Protein AF-A0A316F445-F1 (afdb_monomer_lite)

pLDDT: mean 87.69, std 10.63, range [50.44, 96.75]

Radius of gyration: 13.56 Å; chains: 1; bounding box: 37×30×38 Å

Secondary structure (DSSP, 8-state):
-EEEEEEE-STT-----HHHHHHHHHHH-TT-EEEPTTTS-S-TTEEEEEEEEETTEEEEEEEETTSSEEEEEE-HHHHHHHHHHHHHTS-TTSEEEEEETT-S-EEE--TT--HHHHHHHHHH-

Structure (mmCIF, N/CA/C/O backbone):
data_AF-A0A316F445-F1
#
_entry.id   AF-A0A316F445-F1
#
loop_
_atom_site.group_PDB
_atom_site.id
_atom_site.type_symbol
_atom_site.label_atom_id
_atom_site.label_alt_id
_atom_site.label_comp_id
_atom_site.label_asym_id
_atom_site.label_entity_id
_atom_site.label_seq_id
_atom_site.pdbx_PDB_ins_code
_atom_site.Cartn_x
_atom_site.Cartn_y
_atom_site.Cartn_z
_atom_site.occupancy
_atom_site.B_iso_or_equiv
_atom_site.auth_seq_id
_atom_site.auth_comp_id
_atom_site.auth_asym_id
_atom_site.auth_atom_id
_atom_site.pdbx_PDB_model_num
ATOM 1 N N . MET A 1 1 ? -1.162 8.927 -12.221 1.00 82.06 1 MET A N 1
ATOM 2 C CA . MET A 1 1 ? -1.687 9.707 -11.073 1.00 82.06 1 MET A CA 1
ATOM 3 C C . MET A 1 1 ? -0.897 9.290 -9.838 1.00 82.06 1 MET A C 1
ATOM 5 O O . MET A 1 1 ? -0.389 8.173 -9.851 1.00 82.06 1 MET A O 1
ATOM 9 N N . ARG A 1 2 ? -0.764 10.135 -8.805 1.00 87.38 2 ARG A N 1
ATOM 10 C CA . ARG A 1 2 ? -0.211 9.708 -7.511 1.00 87.38 2 ARG A CA 1
ATOM 11 C C . ARG A 1 2 ? -1.324 9.537 -6.486 1.00 87.38 2 ARG A C 1
ATOM 13 O O . ARG A 1 2 ? -2.135 10.441 -6.290 1.00 87.38 2 ARG A O 1
ATOM 20 N N . TYR A 1 3 ? -1.291 8.401 -5.811 1.00 89.25 3 TYR A N 1
ATOM 21 C CA . TYR A 1 3 ? -2.225 8.007 -4.777 1.00 89.25 3 TYR A CA 1
ATOM 22 C C . TYR A 1 3 ? -1.520 7.789 -3.437 1.00 89.25 3 TYR A C 1
ATOM 24 O O . TYR A 1 3 ? -0.336 7.457 -3.376 1.00 89.25 3 TYR A O 1
ATOM 32 N N . LEU A 1 4 ? -2.262 7.977 -2.354 1.00 88.69 4 LEU A N 1
ATOM 33 C CA . LEU A 1 4 ? -1.835 7.859 -0.969 1.00 88.69 4 LEU A CA 1
ATOM 34 C C . LEU A 1 4 ? -2.720 6.830 -0.268 1.00 88.69 4 LEU A C 1
ATOM 36 O O . LEU A 1 4 ? -3.944 6.914 -0.342 1.00 88.69 4 LEU A O 1
ATOM 40 N N . ILE A 1 5 ? -2.103 5.883 0.436 1.00 90.25 5 ILE A N 1
ATOM 41 C CA . ILE A 1 5 ? -2.798 4.920 1.294 1.00 90.25 5 ILE A CA 1
ATOM 42 C C . ILE A 1 5 ? -2.225 5.058 2.697 1.00 90.25 5 ILE A C 1
ATOM 44 O O . ILE A 1 5 ? -1.043 4.787 2.904 1.00 90.25 5 ILE A O 1
ATOM 48 N N . PHE A 1 6 ? -3.033 5.487 3.660 1.00 89.38 6 PHE A N 1
ATOM 49 C CA . PHE A 1 6 ? -2.557 5.833 5.001 1.00 89.38 6 PHE A CA 1
ATOM 50 C C . PHE A 1 6 ? -3.567 5.461 6.083 1.00 89.38 6 PHE A C 1
ATOM 52 O O . PHE A 1 6 ? -4.725 5.157 5.800 1.00 89.38 6 PHE A O 1
ATOM 59 N N . PHE A 1 7 ? -3.122 5.446 7.337 1.00 87.06 7 PHE A N 1
ATOM 60 C CA . PHE A 1 7 ? -3.976 5.092 8.470 1.00 87.06 7 PHE A CA 1
ATOM 61 C C . PHE A 1 7 ? -4.595 6.328 9.113 1.00 87.06 7 PHE A C 1
ATOM 63 O O . PHE A 1 7 ? -3.893 7.290 9.427 1.00 87.06 7 PHE A O 1
ATOM 70 N N . GLU A 1 8 ? -5.892 6.267 9.409 1.00 74.94 8 GLU A N 1
ATOM 71 C CA . GLU A 1 8 ? -6.489 7.169 10.392 1.00 74.94 8 GLU A CA 1
ATOM 72 C C . GLU A 1 8 ? -6.194 6.616 11.784 1.00 74.94 8 GLU A C 1
ATOM 74 O O . GLU A 1 8 ? -6.923 5.787 12.330 1.00 74.94 8 GLU A O 1
ATOM 79 N N . THR A 1 9 ? -5.083 7.053 12.371 1.00 63.78 9 THR A N 1
ATOM 80 C CA . THR A 1 9 ? -4.801 6.776 13.780 1.00 63.78 9 THR A CA 1
ATOM 81 C C . THR A 1 9 ? -4.502 8.070 14.522 1.00 63.78 9 THR A C 1
ATOM 83 O O . THR A 1 9 ? -3.591 8.787 14.104 1.00 63.78 9 THR A O 1
ATOM 86 N N . PRO A 1 10 ? -5.191 8.362 15.642 1.00 50.44 10 PRO A N 1
ATOM 87 C CA . PRO A 1 10 ? -4.744 9.399 16.561 1.00 50.44 10 PRO A CA 1
ATOM 88 C C . PRO A 1 10 ? -3.340 9.050 17.074 1.00 50.44 10 PRO A C 1
ATOM 90 O O . PRO A 1 10 ? -3.046 7.877 17.312 1.00 50.44 10 PRO A O 1
ATOM 93 N N . ASP A 1 11 ? -2.493 10.072 17.190 1.00 51.59 11 ASP A N 1
ATOM 94 C CA . ASP A 1 11 ? -1.070 10.055 17.557 1.00 51.59 11 ASP A CA 1
ATOM 95 C C . ASP A 1 11 ? -0.527 8.744 18.167 1.00 51.59 11 ASP A C 1
ATOM 97 O O . ASP A 1 11 ? -0.828 8.378 19.304 1.00 51.59 11 ASP A O 1
ATOM 101 N N . GLY A 1 12 ? 0.358 8.066 17.424 1.00 58.06 12 GLY A N 1
ATOM 102 C CA . GLY A 1 12 ? 1.116 6.900 17.904 1.00 58.06 12 GLY A CA 1
ATOM 103 C C . GLY A 1 12 ? 0.471 5.529 17.667 1.00 58.06 12 GLY A C 1
ATOM 104 O O . GLY A 1 12 ? 0.947 4.549 18.240 1.00 58.06 12 GLY A O 1
ATOM 105 N N . GLY A 1 13 ? -0.582 5.453 16.845 1.00 77.38 13 GLY A N 1
ATOM 106 C CA . GLY A 1 13 ? -1.266 4.206 16.497 1.00 77.38 13 GLY A CA 1
ATOM 107 C C . GLY A 1 13 ? -0.461 3.232 15.622 1.00 77.38 13 GLY A C 1
ATOM 108 O O . GLY A 1 13 ? 0.766 3.159 15.659 1.00 77.38 13 GLY A O 1
ATOM 109 N N . TRP A 1 14 ? -1.172 2.402 14.867 1.00 83.94 14 TRP A N 1
ATOM 110 C CA . TRP A 1 14 ? -0.608 1.266 14.139 1.00 83.94 14 TRP A CA 1
ATOM 111 C C . TRP A 1 14 ? 0.339 1.660 12.993 1.00 83.94 14 TRP A C 1
ATOM 113 O O . TRP A 1 14 ? 0.178 2.699 12.362 1.00 83.94 14 TRP A O 1
ATOM 123 N N . ARG A 1 15 ? 1.326 0.800 12.712 1.00 89.06 15 ARG A N 1
ATOM 124 C CA . ARG A 1 15 ? 2.322 0.970 11.643 1.00 89.06 15 ARG A CA 1
ATOM 125 C C . ARG A 1 15 ? 2.592 -0.367 10.979 1.00 89.06 15 ARG A C 1
ATOM 127 O O . ARG A 1 15 ? 2.632 -1.387 11.666 1.00 89.06 15 ARG A O 1
ATOM 134 N N . VAL A 1 16 ? 2.869 -0.360 9.677 1.00 89.69 16 VAL A N 1
ATOM 135 C CA . VAL A 1 16 ? 3.387 -1.554 8.995 1.00 89.69 16 VAL A CA 1
ATOM 136 C C . VAL A 1 16 ? 4.906 -1.601 9.187 1.00 89.69 16 VAL A C 1
ATOM 138 O O . VAL A 1 16 ? 5.604 -0.704 8.711 1.00 89.69 16 VAL A O 1
ATOM 141 N N . PRO A 1 17 ? 5.461 -2.623 9.870 1.00 91.00 17 PRO A N 1
ATOM 142 C CA . PRO A 1 17 ? 6.904 -2.720 10.046 1.00 91.00 17 PRO A CA 1
ATOM 143 C C . PRO A 1 17 ? 7.614 -2.890 8.702 1.00 91.00 17 PRO A C 1
ATOM 145 O O . PRO A 1 17 ? 7.199 -3.709 7.878 1.00 91.00 17 PRO A O 1
ATOM 148 N N . ARG A 1 18 ? 8.746 -2.200 8.522 1.00 91.81 18 ARG A N 1
ATOM 149 C CA . ARG A 1 18 ? 9.589 -2.283 7.316 1.00 91.81 18 ARG A CA 1
ATOM 150 C C . ARG A 1 18 ? 9.844 -3.723 6.865 1.00 91.81 18 ARG A C 1
ATOM 152 O O . ARG A 1 18 ? 9.688 -4.056 5.695 1.00 91.81 18 ARG A O 1
ATOM 159 N N . GLN A 1 19 ? 10.223 -4.595 7.800 1.00 92.31 19 GLN A N 1
ATOM 160 C CA . GLN A 1 19 ? 10.541 -5.988 7.484 1.00 92.31 19 GLN A CA 1
ATOM 161 C C . GLN A 1 19 ? 9.311 -6.783 7.030 1.00 92.31 19 GLN A C 1
ATOM 163 O O . GLN A 1 19 ? 9.426 -7.604 6.119 1.00 92.31 19 GLN A O 1
ATOM 168 N N . THR A 1 20 ? 8.140 -6.510 7.611 1.00 93.19 20 THR A N 1
ATOM 169 C CA . THR A 1 20 ? 6.870 -7.094 7.163 1.00 93.19 20 THR A CA 1
ATOM 170 C C . THR A 1 20 ? 6.566 -6.656 5.738 1.00 93.19 20 THR A C 1
ATOM 172 O O . THR A 1 20 ? 6.310 -7.512 4.897 1.00 93.19 20 THR A O 1
ATOM 175 N N . LEU A 1 21 ? 6.677 -5.357 5.439 1.00 94.25 21 LEU A N 1
ATOM 176 C CA . LEU A 1 21 ? 6.441 -4.833 4.095 1.00 94.25 21 LEU A CA 1
ATOM 177 C C . LEU A 1 21 ? 7.363 -5.490 3.061 1.00 94.25 21 LEU A C 1
ATOM 179 O O . LEU A 1 21 ? 6.883 -6.032 2.073 1.00 94.25 21 LEU A O 1
ATOM 183 N N . MET A 1 22 ? 8.674 -5.506 3.315 1.00 94.19 22 MET A N 1
ATOM 184 C CA . MET A 1 22 ? 9.652 -6.096 2.394 1.00 94.19 22 MET A CA 1
ATOM 185 C C . MET A 1 22 ? 9.409 -7.593 2.165 1.00 94.19 22 MET A C 1
ATOM 187 O O . MET A 1 22 ? 9.500 -8.062 1.035 1.00 94.19 22 MET A O 1
ATOM 191 N N . THR A 1 23 ? 9.080 -8.340 3.224 1.00 95.25 23 THR A N 1
ATOM 192 C CA . THR A 1 23 ? 8.813 -9.786 3.128 1.00 95.25 23 THR A CA 1
ATOM 193 C C . THR A 1 23 ? 7.537 -10.067 2.341 1.00 95.25 23 THR A C 1
ATOM 195 O O . THR A 1 23 ? 7.480 -11.007 1.551 1.00 95.25 23 THR A O 1
ATOM 198 N N . ARG A 1 24 ? 6.494 -9.261 2.552 1.00 95.81 24 ARG A N 1
ATOM 199 C CA . ARG A 1 24 ? 5.217 -9.416 1.851 1.00 95.81 24 ARG A CA 1
ATOM 200 C C . ARG A 1 24 ? 5.329 -8.977 0.395 1.00 95.81 24 ARG A C 1
ATOM 202 O O . ARG A 1 24 ? 4.822 -9.686 -0.460 1.00 95.81 24 ARG A O 1
ATOM 209 N N . LEU A 1 25 ? 6.071 -7.907 0.095 1.00 95.81 25 LEU A N 1
ATOM 210 C CA . LEU A 1 25 ? 6.396 -7.521 -1.283 1.00 95.81 25 LEU A CA 1
ATOM 211 C C . LEU A 1 25 ? 7.093 -8.664 -2.025 1.00 95.81 25 LEU A C 1
ATOM 213 O O . LEU A 1 25 ? 6.636 -9.057 -3.087 1.00 95.81 25 LEU A O 1
ATOM 217 N N . SER A 1 26 ? 8.147 -9.254 -1.456 1.00 94.06 26 SER A N 1
ATOM 218 C CA . SER A 1 26 ? 8.878 -10.325 -2.146 1.00 94.06 26 SER A CA 1
ATOM 219 C C . SER A 1 26 ? 8.078 -11.622 -2.307 1.00 94.06 26 SER A C 1
ATOM 221 O O . SER A 1 26 ? 8.338 -12.383 -3.237 1.00 94.06 26 SER A O 1
ATOM 223 N N . THR A 1 27 ? 7.127 -11.888 -1.407 1.00 95.81 27 THR A N 1
ATOM 224 C CA . THR A 1 27 ? 6.309 -13.110 -1.428 1.00 95.81 27 THR A CA 1
ATOM 225 C C . THR A 1 27 ? 5.098 -12.970 -2.344 1.00 95.81 27 THR A C 1
ATOM 227 O O . THR A 1 27 ? 4.835 -13.855 -3.154 1.00 95.81 27 THR A O 1
ATOM 230 N N . ASP A 1 28 ? 4.361 -11.869 -2.207 1.00 96.50 28 ASP A N 1
ATOM 231 C CA . ASP A 1 28 ? 3.077 -11.667 -2.878 1.00 96.50 28 ASP A CA 1
ATOM 232 C C . ASP A 1 28 ? 3.253 -10.978 -4.246 1.00 96.50 28 ASP A C 1
ATOM 234 O O . ASP A 1 28 ? 2.413 -11.139 -5.127 1.00 96.50 28 ASP A O 1
ATOM 238 N N . TRP A 1 29 ? 4.365 -10.256 -4.443 1.00 96.19 29 TRP A N 1
ATOM 239 C CA . TRP A 1 29 ? 4.710 -9.532 -5.671 1.00 96.19 29 TRP A CA 1
ATOM 240 C C . TRP A 1 29 ? 6.124 -9.902 -6.149 1.00 96.19 29 TRP A C 1
ATOM 242 O O . TRP A 1 29 ? 7.017 -9.055 -6.174 1.00 96.19 29 TRP A O 1
ATOM 252 N N . PRO A 1 30 ? 6.373 -11.158 -6.564 1.00 93.75 30 PRO A N 1
ATOM 253 C CA . PRO A 1 30 ? 7.722 -11.642 -6.880 1.00 93.75 30 PRO A CA 1
ATOM 254 C C . PRO A 1 30 ? 8.402 -10.926 -8.063 1.00 93.75 30 PRO A C 1
ATOM 256 O O . PRO A 1 30 ? 9.615 -11.027 -8.216 1.00 93.75 30 PRO A O 1
ATOM 259 N N . GLY A 1 31 ? 7.642 -10.208 -8.898 1.00 93.69 31 GLY A N 1
ATOM 260 C CA . GLY A 1 31 ? 8.179 -9.354 -9.965 1.00 93.69 31 GLY A CA 1
ATOM 261 C C . GLY A 1 31 ? 8.567 -7.942 -9.512 1.00 93.69 31 GLY A C 1
ATOM 262 O O . GLY A 1 31 ? 9.093 -7.174 -10.314 1.00 93.69 31 GLY A O 1
ATOM 263 N N . ALA A 1 32 ? 8.292 -7.571 -8.258 1.00 95.50 32 ALA A N 1
ATOM 264 C CA . ALA A 1 32 ? 8.604 -6.246 -7.746 1.00 95.50 32 ALA A CA 1
ATOM 265 C C . ALA A 1 32 ? 10.110 -6.103 -7.505 1.00 95.50 32 ALA A C 1
ATOM 267 O O . ALA A 1 32 ? 10.754 -6.956 -6.891 1.00 95.50 32 ALA A O 1
ATOM 268 N N . THR A 1 33 ? 10.670 -4.989 -7.962 1.00 95.38 33 THR A N 1
ATOM 269 C CA . THR A 1 33 ? 12.077 -4.644 -7.766 1.00 95.38 33 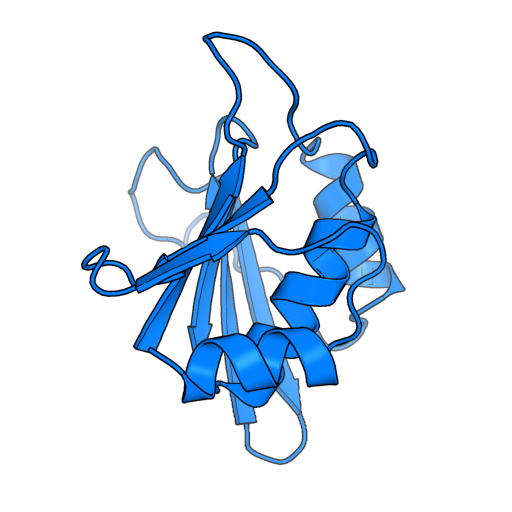THR A CA 1
ATOM 270 C C . THR A 1 33 ? 12.180 -3.559 -6.710 1.00 95.38 33 THR A C 1
ATOM 272 O O . THR A 1 33 ? 11.579 -2.499 -6.846 1.00 95.38 33 THR A O 1
ATOM 275 N N . LEU A 1 34 ? 12.945 -3.810 -5.647 1.00 92.81 34 LEU A N 1
ATOM 276 C CA . LEU A 1 34 ? 13.193 -2.793 -4.627 1.00 92.81 34 LEU A CA 1
ATOM 277 C C . LEU A 1 34 ? 14.101 -1.696 -5.186 1.00 92.81 34 LEU A C 1
ATOM 279 O O . LEU A 1 34 ? 15.177 -1.984 -5.713 1.00 92.81 34 LEU A O 1
ATOM 283 N N . VAL A 1 35 ? 13.688 -0.445 -5.015 1.00 88.38 35 VAL A N 1
ATOM 284 C CA . VAL A 1 35 ? 14.459 0.726 -5.434 1.00 88.38 35 VAL A CA 1
ATOM 285 C C . VAL A 1 35 ? 15.568 0.985 -4.406 1.00 88.38 35 VAL A C 1
ATOM 287 O O . VAL A 1 35 ? 15.283 1.107 -3.207 1.00 88.38 35 VAL A O 1
ATOM 290 N N . PRO A 1 36 ? 16.843 1.081 -4.825 1.00 78.44 36 PRO A N 1
ATOM 291 C CA . PRO A 1 36 ? 17.940 1.412 -3.925 1.00 78.44 36 PRO A CA 1
ATOM 292 C C . PRO A 1 36 ? 17.742 2.769 -3.244 1.00 78.44 36 PRO A C 1
ATOM 294 O O . PRO A 1 36 ? 17.301 3.737 -3.858 1.00 78.44 36 PRO A O 1
ATOM 297 N N . ALA A 1 37 ? 18.159 2.893 -1.980 1.00 72.38 37 ALA A N 1
ATOM 298 C CA . ALA A 1 37 ? 17.990 4.141 -1.226 1.00 72.38 37 ALA A CA 1
ATOM 299 C C . ALA A 1 37 ? 18.675 5.364 -1.857 1.00 72.38 37 ALA A C 1
ATOM 301 O O . ALA A 1 37 ? 18.212 6.485 -1.673 1.00 72.38 37 ALA A O 1
ATOM 302 N N . ALA A 1 38 ? 19.745 5.150 -2.625 1.00 67.38 38 ALA A N 1
ATOM 303 C CA . ALA A 1 38 ? 20.412 6.207 -3.382 1.00 67.38 38 ALA A CA 1
ATOM 304 C C . ALA A 1 38 ? 19.557 6.754 -4.543 1.00 67.38 38 ALA A C 1
ATOM 306 O O . ALA A 1 38 ? 19.733 7.905 -4.933 1.00 67.38 38 ALA A O 1
ATOM 307 N N . GLU A 1 39 ? 18.636 5.947 -5.072 1.00 72.38 39 GLU A N 1
ATOM 308 C CA . GLU A 1 39 ? 17.783 6.268 -6.222 1.00 72.38 39 GLU A CA 1
ATOM 309 C C . GLU A 1 39 ? 16.423 6.845 -5.798 1.00 72.38 39 GLU A C 1
ATOM 311 O O . GLU A 1 39 ? 15.814 7.593 -6.554 1.00 72.38 39 GLU A O 1
ATOM 316 N N . MET A 1 40 ? 15.988 6.610 -4.553 1.00 68.69 40 MET A N 1
ATOM 317 C CA . MET A 1 40 ? 14.716 7.123 -4.008 1.00 68.69 40 MET A CA 1
ATOM 318 C C . MET A 1 40 ? 14.656 8.657 -3.826 1.00 68.69 40 MET A C 1
ATOM 320 O O . MET A 1 40 ? 13.599 9.200 -3.486 1.00 68.69 40 MET A O 1
ATOM 324 N N . GLY A 1 41 ? 15.773 9.362 -4.040 1.00 60.25 41 GLY A N 1
ATOM 325 C CA . GLY A 1 41 ? 15.907 10.803 -3.815 1.00 60.25 41 GLY A CA 1
ATOM 326 C C . GLY A 1 41 ? 15.959 11.185 -2.329 1.00 60.25 41 GLY A C 1
ATOM 327 O O . GLY A 1 41 ? 15.498 10.465 -1.447 1.00 60.25 41 GLY A O 1
ATOM 328 N N . VAL A 1 42 ? 16.533 12.353 -2.018 1.00 53.06 42 VAL A N 1
ATOM 329 C CA . VAL A 1 42 ? 16.729 12.831 -0.633 1.00 53.06 42 VAL A CA 1
ATOM 330 C C . VAL A 1 42 ? 15.435 13.433 -0.071 1.00 53.06 42 VAL A C 1
ATOM 332 O O . VAL A 1 42 ? 15.374 14.609 0.278 1.00 53.06 42 VAL A O 1
ATOM 335 N N . THR A 1 43 ? 14.369 12.646 0.017 1.00 58.88 43 THR A N 1
ATOM 336 C CA . THR A 1 43 ? 13.185 13.032 0.791 1.00 58.88 43 THR A CA 1
ATOM 337 C C . THR A 1 43 ? 13.211 12.230 2.084 1.00 58.88 43 THR A C 1
ATOM 339 O O . THR A 1 43 ? 13.156 11.007 2.071 1.00 58.88 43 THR A O 1
ATOM 342 N N . ARG A 1 44 ? 13.340 12.902 3.239 1.00 56.59 44 ARG A N 1
ATOM 343 C CA . ARG A 1 44 ? 13.466 12.255 4.569 1.00 56.59 44 ARG A CA 1
ATOM 344 C C . ARG A 1 44 ? 12.244 11.407 4.983 1.00 56.59 44 ARG A C 1
ATOM 346 O O . ARG A 1 44 ? 12.184 10.941 6.116 1.00 56.59 44 ARG A O 1
ATOM 353 N N . GLN A 1 45 ? 11.269 11.253 4.093 1.00 75.56 45 GLN A N 1
ATOM 354 C CA . GLN A 1 45 ? 9.957 10.678 4.352 1.00 75.56 45 GLN A CA 1
ATOM 355 C C . GLN A 1 45 ? 9.737 9.320 3.663 1.00 75.56 45 GLN A C 1
ATOM 357 O O . GLN A 1 45 ? 8.698 8.723 3.904 1.00 75.56 45 GLN A O 1
ATOM 362 N N . ARG A 1 46 ? 10.679 8.821 2.843 1.00 84.81 46 ARG A N 1
ATOM 363 C CA . ARG A 1 46 ? 10.573 7.521 2.149 1.00 84.81 46 ARG A CA 1
ATOM 364 C C . ARG A 1 46 ? 11.511 6.475 2.762 1.00 84.81 46 ARG A C 1
ATOM 366 O O . ARG A 1 46 ? 12.676 6.781 3.014 1.00 84.81 46 ARG A O 1
ATOM 373 N N . ASP A 1 47 ? 11.027 5.246 2.951 1.00 87.81 47 ASP A N 1
ATOM 374 C CA . ASP A 1 47 ? 11.778 4.155 3.600 1.00 87.81 47 ASP A CA 1
ATOM 375 C C . ASP A 1 47 ? 12.034 2.940 2.703 1.00 87.81 47 ASP A C 1
ATOM 377 O O . ASP A 1 47 ? 13.187 2.524 2.537 1.00 87.81 47 ASP A O 1
ATOM 381 N N . VAL A 1 48 ? 10.987 2.372 2.105 1.00 91.31 48 VAL A N 1
ATOM 382 C CA . VAL A 1 48 ? 11.086 1.270 1.138 1.00 91.31 48 VAL A CA 1
ATOM 383 C C . VAL A 1 48 ? 10.436 1.719 -0.156 1.00 91.31 48 VAL A C 1
ATOM 385 O O . VAL A 1 48 ? 9.249 2.019 -0.153 1.00 91.31 48 VAL A O 1
ATOM 388 N N . GLY A 1 49 ? 11.205 1.754 -1.241 1.00 93.25 49 GLY A N 1
ATOM 389 C CA . GLY A 1 49 ? 10.713 1.999 -2.593 1.00 93.25 49 GLY A CA 1
ATOM 390 C C . GLY A 1 49 ? 10.679 0.710 -3.404 1.00 93.25 49 GLY A C 1
ATOM 391 O O . GLY A 1 49 ? 11.514 -0.174 -3.191 1.00 93.25 49 GLY A O 1
ATOM 392 N N . TRP A 1 50 ? 9.738 0.598 -4.332 1.00 95.44 50 TRP A N 1
ATOM 393 C CA . TRP A 1 50 ? 9.664 -0.510 -5.276 1.00 95.44 50 TRP A CA 1
ATOM 394 C C . TRP A 1 50 ? 9.068 -0.072 -6.611 1.00 95.44 50 TRP A C 1
ATOM 396 O O . TRP A 1 50 ? 8.286 0.872 -6.673 1.00 95.44 50 TRP A O 1
ATOM 406 N N . THR A 1 51 ? 9.410 -0.802 -7.665 1.00 96.25 51 THR A N 1
ATOM 407 C CA . THR A 1 51 ? 8.731 -0.757 -8.961 1.00 96.25 51 THR A CA 1
ATOM 408 C C . THR A 1 51 ? 8.172 -2.133 -9.290 1.00 96.25 51 THR A C 1
ATOM 410 O O . THR A 1 51 ? 8.731 -3.160 -8.898 1.00 96.25 51 THR A O 1
ATOM 413 N N . TYR A 1 52 ? 7.054 -2.171 -9.999 1.00 96.75 52 TYR A N 1
ATOM 414 C CA . TYR A 1 52 ? 6.448 -3.394 -10.507 1.00 96.75 52 TYR A CA 1
ATOM 415 C C . TYR A 1 52 ? 5.835 -3.116 -11.876 1.00 96.75 52 TYR A C 1
ATOM 417 O O . TYR A 1 52 ? 5.272 -2.047 -12.093 1.00 96.75 52 TYR A O 1
ATOM 425 N N . ALA A 1 53 ? 5.952 -4.071 -12.792 1.00 96.06 53 ALA A N 1
ATOM 426 C CA . ALA A 1 53 ? 5.351 -3.978 -14.113 1.00 96.06 53 ALA A CA 1
ATOM 427 C C . ALA A 1 53 ? 4.767 -5.330 -14.525 1.00 96.06 53 ALA A C 1
ATOM 429 O O . ALA A 1 53 ? 5.381 -6.376 -14.300 1.00 96.06 53 ALA A O 1
ATOM 430 N N . GLU A 1 54 ? 3.592 -5.296 -15.142 1.00 94.62 54 GLU A N 1
ATOM 431 C CA . GLU A 1 54 ? 2.861 -6.462 -15.638 1.00 94.62 54 GLU A CA 1
ATOM 432 C C . GLU A 1 54 ? 1.996 -6.032 -16.829 1.00 94.62 54 GLU A C 1
ATOM 434 O O . GLU A 1 54 ? 1.381 -4.972 -16.798 1.00 94.62 54 GLU A O 1
ATOM 439 N N . ASP A 1 55 ? 1.986 -6.827 -17.902 1.00 92.25 55 ASP A N 1
ATOM 440 C CA . ASP A 1 55 ? 1.121 -6.634 -19.079 1.00 92.25 55 ASP A CA 1
ATOM 441 C C . ASP A 1 55 ? 1.114 -5.217 -19.696 1.00 92.25 55 ASP A C 1
ATOM 443 O O . ASP A 1 55 ? 0.129 -4.771 -20.282 1.00 92.25 55 ASP A O 1
ATOM 447 N N . GLY A 1 56 ? 2.248 -4.512 -19.624 1.00 91.31 56 GLY A N 1
ATOM 448 C CA . GLY A 1 56 ? 2.407 -3.165 -20.184 1.00 91.31 56 GLY A CA 1
ATOM 449 C C . GLY A 1 56 ? 1.937 -2.029 -19.271 1.00 91.31 56 GLY A C 1
ATOM 450 O O . GLY A 1 56 ? 2.056 -0.873 -19.670 1.00 91.31 56 GLY A O 1
ATOM 451 N N . ALA A 1 57 ? 1.458 -2.345 -18.067 1.00 94.81 57 ALA A N 1
ATOM 452 C CA . ALA A 1 57 ? 1.224 -1.399 -16.987 1.00 94.81 57 ALA A CA 1
ATOM 453 C C . ALA A 1 57 ? 2.397 -1.420 -15.997 1.00 94.81 57 ALA A C 1
ATOM 455 O O . ALA A 1 57 ? 3.016 -2.463 -15.763 1.00 94.81 57 ALA A O 1
ATOM 456 N N . ASP A 1 58 ? 2.691 -0.271 -15.399 1.00 95.38 58 ASP A N 1
ATOM 457 C CA . ASP A 1 58 ? 3.719 -0.112 -14.381 1.00 95.38 58 ASP A CA 1
ATOM 458 C C . ASP A 1 58 ? 3.212 0.685 -13.178 1.00 95.38 58 ASP A C 1
ATOM 460 O O . ASP A 1 58 ? 2.254 1.463 -13.244 1.00 95.38 58 ASP A O 1
ATOM 464 N N . ILE A 1 59 ? 3.851 0.431 -12.043 1.00 95.19 59 ILE A N 1
ATOM 465 C CA 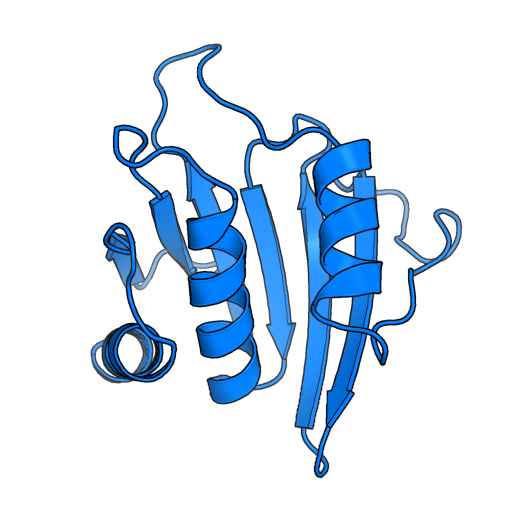. ILE A 1 59 ? 3.603 1.136 -10.797 1.00 95.19 59 ILE A CA 1
ATOM 466 C C . ILE A 1 59 ? 4.900 1.281 -10.012 1.00 95.19 59 ILE A C 1
ATOM 468 O O . ILE A 1 59 ? 5.683 0.338 -9.860 1.00 95.19 59 ILE A O 1
ATOM 472 N N . GLU A 1 60 ? 5.105 2.474 -9.482 1.00 94.50 60 GLU A N 1
ATOM 473 C CA . GLU A 1 60 ? 6.114 2.782 -8.486 1.00 94.50 60 GLU A CA 1
ATOM 474 C C . GLU A 1 60 ? 5.428 3.024 -7.140 1.00 94.50 60 GLU A C 1
ATOM 476 O O . GLU A 1 60 ? 4.344 3.604 -7.065 1.00 94.50 60 GLU A O 1
ATOM 481 N N . GLY A 1 61 ? 6.047 2.563 -6.058 1.00 93.50 61 GLY A N 1
ATOM 482 C CA . GLY A 1 61 ? 5.530 2.768 -4.717 1.00 93.50 61 GLY A CA 1
ATOM 483 C C . GLY A 1 61 ? 6.620 3.049 -3.701 1.00 93.50 61 GLY A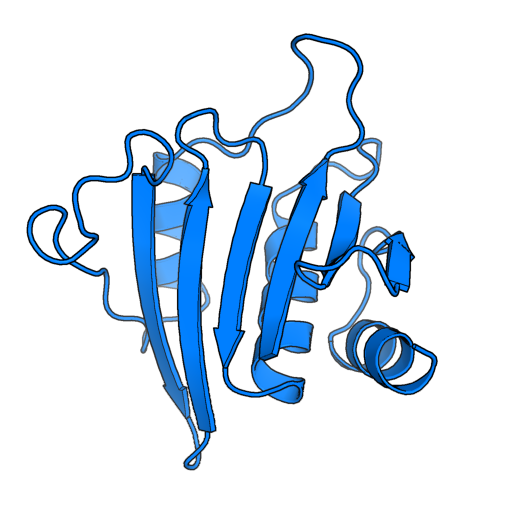 C 1
ATOM 484 O O . GLY A 1 61 ? 7.758 2.599 -3.844 1.00 93.50 61 GLY A O 1
ATOM 485 N N . TRP A 1 62 ? 6.264 3.790 -2.653 1.00 92.69 62 TRP A N 1
ATOM 486 C CA . TRP A 1 62 ? 7.160 4.078 -1.536 1.00 92.69 62 TRP A CA 1
ATOM 487 C C . TRP A 1 62 ? 6.411 4.066 -0.207 1.00 92.69 62 TRP A C 1
ATOM 489 O O . TRP A 1 62 ? 5.309 4.600 -0.113 1.00 92.69 62 TRP A O 1
ATOM 499 N N . SER A 1 63 ? 7.016 3.515 0.844 1.00 92.38 63 SER A N 1
ATOM 500 C CA . SER A 1 63 ? 6.484 3.604 2.207 1.00 92.38 63 SER A CA 1
ATOM 501 C C . SER A 1 63 ? 6.990 4.829 2.954 1.00 92.38 63 SER A C 1
ATOM 503 O O . SER A 1 63 ? 8.144 5.236 2.785 1.00 92.38 63 SER A O 1
ATOM 505 N N . ALA A 1 64 ? 6.152 5.362 3.843 1.00 88.94 64 ALA A N 1
ATOM 506 C CA . ALA A 1 64 ? 6.549 6.402 4.784 1.00 88.94 64 ALA A CA 1
ATOM 507 C C . ALA A 1 64 ? 7.590 5.882 5.797 1.00 88.94 64 ALA A C 1
ATOM 509 O O . ALA A 1 64 ? 7.516 4.729 6.231 1.00 88.94 64 ALA A O 1
ATOM 510 N N . THR A 1 65 ? 8.538 6.727 6.222 1.00 86.00 65 THR A N 1
ATOM 511 C CA . THR A 1 65 ? 9.586 6.359 7.207 1.00 86.00 65 THR A CA 1
ATOM 512 C C . THR A 1 65 ? 9.055 5.961 8.575 1.00 86.00 65 THR A C 1
ATOM 514 O O . THR A 1 65 ? 9.671 5.165 9.282 1.00 86.00 65 THR A O 1
ATOM 517 N N . ASP A 1 66 ? 7.903 6.489 8.960 1.00 84.19 66 ASP A N 1
ATOM 518 C CA . ASP A 1 66 ? 7.227 6.107 10.192 1.00 84.19 66 ASP A CA 1
ATOM 519 C C . ASP A 1 66 ? 6.304 4.889 10.020 1.00 84.19 66 ASP A C 1
ATOM 521 O O . ASP A 1 66 ? 5.721 4.440 11.002 1.00 84.19 66 ASP A O 1
ATOM 525 N N . GLY A 1 67 ? 6.190 4.333 8.808 1.00 85.75 67 GLY A N 1
ATOM 526 C CA . GLY A 1 67 ? 5.337 3.189 8.496 1.00 85.75 67 GLY A CA 1
ATOM 527 C C . GLY A 1 67 ? 3.836 3.486 8.539 1.00 85.75 67 GLY A C 1
ATOM 528 O O . GLY A 1 67 ? 3.063 2.538 8.664 1.00 85.75 67 GLY A O 1
ATOM 529 N N . SER A 1 68 ? 3.431 4.761 8.471 1.00 88.19 68 SER A N 1
ATOM 530 C CA . SER A 1 68 ? 2.028 5.221 8.519 1.00 88.19 68 SER A CA 1
ATOM 531 C C . SER A 1 68 ? 1.227 4.988 7.233 1.00 88.19 68 SER A C 1
ATOM 533 O O . SER A 1 68 ? 0.003 5.125 7.231 1.00 88.19 68 SER A O 1
ATOM 535 N N . GLY A 1 69 ? 1.904 4.646 6.139 1.00 91.50 69 GLY A N 1
ATOM 536 C CA . GLY A 1 69 ? 1.266 4.469 4.847 1.00 91.50 69 GLY A CA 1
ATOM 537 C C . GLY A 1 69 ? 2.250 4.280 3.704 1.00 91.50 69 GLY A C 1
ATOM 538 O O . GLY A 1 69 ? 3.467 4.152 3.902 1.00 91.50 69 GLY A O 1
ATOM 539 N N . ILE A 1 70 ? 1.696 4.268 2.498 1.00 93.00 70 ILE A N 1
ATOM 540 C CA . ILE A 1 70 ? 2.416 4.188 1.232 1.00 93.00 70 ILE A CA 1
ATOM 541 C C . ILE A 1 70 ? 1.896 5.241 0.251 1.00 93.00 70 ILE A C 1
ATOM 543 O O . ILE A 1 70 ? 0.747 5.677 0.319 1.00 93.00 70 ILE A O 1
ATOM 547 N N . SER A 1 71 ? 2.748 5.628 -0.686 1.00 92.62 71 SER A N 1
ATOM 548 C CA . SER A 1 71 ? 2.387 6.402 -1.868 1.00 92.62 71 SER A CA 1
ATOM 549 C C . SER A 1 71 ? 2.603 5.529 -3.096 1.00 92.62 71 SER A C 1
ATOM 551 O O . SER A 1 71 ? 3.593 4.801 -3.148 1.00 92.62 71 SER A O 1
ATOM 553 N N . LEU A 1 72 ? 1.692 5.600 -4.058 1.00 94.25 72 LEU A N 1
ATOM 554 C CA . LEU A 1 72 ? 1.706 4.827 -5.296 1.00 94.25 72 LEU A CA 1
ATOM 555 C C . LEU A 1 72 ? 1.595 5.771 -6.488 1.00 94.25 72 LEU A C 1
ATOM 557 O O . LEU A 1 72 ? 0.828 6.728 -6.448 1.00 94.25 72 LEU A O 1
ATOM 561 N N . GLU A 1 73 ? 2.336 5.504 -7.549 1.00 92.81 73 GLU A N 1
ATOM 562 C CA . GLU A 1 73 ? 2.287 6.261 -8.792 1.00 92.81 73 GLU A CA 1
ATOM 563 C C . GLU A 1 73 ? 2.338 5.296 -9.972 1.00 92.81 73 GLU A C 1
ATOM 565 O O . GLU A 1 73 ? 3.284 4.526 -10.103 1.00 92.81 73 GLU A O 1
ATOM 570 N N . GLY A 1 74 ? 1.310 5.310 -10.817 1.00 91.81 74 GLY A N 1
ATOM 571 C CA . GLY A 1 74 ? 1.230 4.391 -11.948 1.00 91.81 74 GLY A CA 1
ATOM 572 C C . GLY A 1 74 ? -0.188 4.204 -12.462 1.00 91.81 74 GLY A C 1
ATOM 573 O O . GLY A 1 74 ? -1.015 5.117 -12.362 1.00 91.81 74 GLY A O 1
ATOM 574 N N . ASP A 1 75 ? -0.421 3.019 -13.018 1.00 94.25 75 ASP A N 1
ATOM 575 C CA . ASP A 1 75 ? -1.710 2.545 -13.521 1.00 94.25 75 ASP A CA 1
ATOM 576 C C . ASP A 1 75 ? -2.761 2.357 -12.406 1.00 94.25 75 ASP A C 1
ATOM 578 O O . ASP A 1 75 ? -2.440 1.967 -11.278 1.00 94.25 75 ASP A O 1
ATOM 582 N N . ASP A 1 76 ? -4.029 2.621 -12.726 1.00 92.19 76 ASP A N 1
ATOM 583 C CA . ASP A 1 76 ? -5.132 2.602 -11.759 1.00 92.19 76 ASP A CA 1
ATOM 584 C C . ASP A 1 76 ? -5.495 1.180 -11.304 1.00 92.19 76 ASP A C 1
ATOM 586 O O . ASP A 1 76 ? -5.740 0.960 -10.114 1.00 92.19 76 ASP A O 1
ATOM 590 N N . ASP A 1 77 ? -5.475 0.194 -12.206 1.00 93.31 77 ASP A N 1
ATOM 591 C CA . ASP A 1 77 ? -5.795 -1.195 -11.864 1.00 93.31 77 ASP A CA 1
ATOM 592 C C . ASP A 1 77 ? -4.675 -1.805 -11.005 1.00 93.31 77 ASP A C 1
ATOM 594 O O . ASP A 1 77 ? -4.944 -2.494 -10.011 1.00 93.31 77 ASP A O 1
ATOM 598 N N . LEU A 1 78 ? -3.406 -1.510 -11.322 1.00 95.12 78 LEU A N 1
ATOM 599 C CA . LEU A 1 78 ? -2.279 -1.872 -10.455 1.00 95.12 78 LEU A CA 1
ATOM 600 C C . LEU A 1 78 ? -2.364 -1.172 -9.097 1.00 95.12 78 LEU A C 1
ATOM 602 O O . LEU A 1 78 ? -2.143 -1.817 -8.068 1.00 95.12 78 LEU A O 1
ATOM 606 N N . THR A 1 79 ? -2.736 0.109 -9.072 1.00 94.50 79 THR A N 1
ATOM 607 C CA . THR A 1 79 ? -2.909 0.862 -7.825 1.00 94.50 79 THR A CA 1
ATOM 608 C C . THR A 1 79 ? -3.987 0.224 -6.954 1.00 94.50 79 THR A C 1
ATOM 610 O O . THR A 1 79 ? -3.745 -0.028 -5.773 1.00 94.50 79 THR A O 1
ATOM 613 N N . ALA A 1 80 ? -5.148 -0.110 -7.520 1.00 94.38 80 ALA A N 1
ATOM 614 C CA . ALA A 1 80 ? -6.238 -0.748 -6.790 1.00 94.38 80 ALA A CA 1
ATOM 615 C C . ALA A 1 80 ? -5.834 -2.116 -6.216 1.00 94.38 80 ALA A C 1
ATOM 617 O O . ALA A 1 80 ? -6.134 -2.430 -5.060 1.00 94.38 80 ALA A O 1
ATOM 618 N N . ARG A 1 81 ? -5.089 -2.921 -6.987 1.00 95.94 81 ARG A N 1
ATOM 619 C CA . ARG A 1 81 ? -4.546 -4.203 -6.509 1.00 95.94 81 ARG A CA 1
ATOM 620 C C . ARG A 1 81 ? -3.552 -4.013 -5.366 1.00 95.94 81 ARG A C 1
ATOM 622 O O . ARG A 1 81 ? -3.633 -4.739 -4.373 1.00 95.94 81 ARG A O 1
ATOM 629 N N . PHE A 1 82 ? -2.642 -3.045 -5.472 1.00 95.88 82 PHE A N 1
ATOM 630 C CA . PHE A 1 82 ? -1.695 -2.731 -4.400 1.00 95.88 82 PHE A CA 1
ATOM 631 C C . PHE A 1 82 ? -2.395 -2.190 -3.152 1.00 95.88 82 PHE A C 1
ATOM 633 O O . PHE A 1 82 ? -2.024 -2.571 -2.045 1.00 95.88 82 PHE A O 1
ATOM 640 N N . ALA A 1 83 ? -3.426 -1.363 -3.302 1.00 94.75 83 ALA A N 1
ATOM 641 C CA . ALA A 1 83 ? -4.220 -0.845 -2.194 1.00 94.75 83 ALA A CA 1
ATOM 642 C C . ALA A 1 83 ? -4.953 -1.960 -1.432 1.00 94.75 83 ALA A C 1
ATOM 644 O O . ALA A 1 83 ? -4.831 -2.053 -0.208 1.00 94.75 83 ALA A O 1
ATOM 645 N N . ALA A 1 84 ? -5.634 -2.857 -2.152 1.00 95.75 84 ALA A N 1
ATOM 646 C CA . ALA A 1 84 ? -6.279 -4.036 -1.571 1.00 95.75 84 ALA A CA 1
ATOM 647 C C . ALA A 1 84 ? -5.262 -4.951 -0.8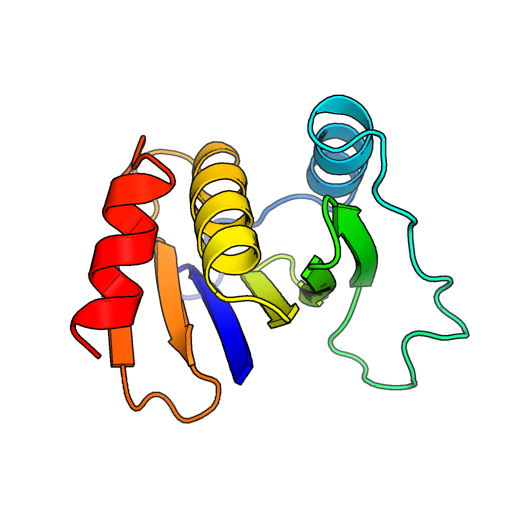61 1.00 95.75 84 ALA A C 1
ATOM 649 O O . ALA A 1 84 ? -5.474 -5.389 0.273 1.00 95.75 84 ALA A O 1
ATOM 650 N N . TRP A 1 85 ? -4.109 -5.195 -1.491 1.00 96.62 85 TRP A N 1
ATOM 651 C CA . TRP A 1 85 ? -3.028 -5.968 -0.883 1.00 96.62 85 TRP A CA 1
ATOM 652 C C . TRP A 1 85 ? -2.475 -5.294 0.379 1.00 96.62 85 TRP A C 1
ATOM 654 O O . TRP A 1 85 ? -2.338 -5.952 1.410 1.00 96.62 85 TRP A O 1
ATOM 664 N N . TYR A 1 86 ? -2.199 -3.991 0.345 1.00 94.75 86 TYR A N 1
ATOM 665 C CA . TYR A 1 86 ? -1.661 -3.267 1.494 1.00 94.75 86 TYR A CA 1
ATOM 666 C C . TYR A 1 86 ? -2.654 -3.269 2.659 1.00 94.75 86 TYR A C 1
ATOM 668 O O . TYR A 1 86 ? -2.258 -3.504 3.802 1.00 94.75 86 TYR A O 1
ATOM 676 N N . ARG A 1 87 ? -3.958 -3.133 2.376 1.00 93.75 87 ARG A N 1
ATOM 677 C CA . ARG A 1 87 ? -5.022 -3.274 3.378 1.00 93.75 87 ARG A CA 1
ATOM 678 C C . ARG A 1 87 ? -4.980 -4.625 4.093 1.00 93.75 87 ARG A C 1
ATOM 680 O O . ARG A 1 87 ? -5.269 -4.665 5.287 1.00 93.75 87 ARG A O 1
ATOM 687 N N . SER A 1 88 ? -4.591 -5.706 3.413 1.00 94.25 88 SER A N 1
ATOM 688 C CA . SER A 1 88 ? -4.457 -7.039 4.027 1.00 94.25 88 SER A CA 1
ATOM 689 C C . SER A 1 88 ? -3.318 -7.146 5.051 1.00 94.25 88 SER A C 1
ATOM 691 O O . SER A 1 88 ? -3.311 -8.056 5.877 1.00 94.25 88 SER A O 1
ATOM 693 N N . LEU A 1 89 ? -2.356 -6.213 5.027 1.00 92.50 89 LEU A N 1
ATOM 694 C CA . LEU A 1 89 ? -1.264 -6.143 6.007 1.00 92.50 89 LEU A CA 1
ATOM 695 C C . LEU A 1 89 ? -1.685 -5.456 7.312 1.00 92.50 89 LEU A C 1
ATOM 697 O O . LEU A 1 89 ? -0.926 -5.434 8.284 1.00 92.50 89 LEU A O 1
ATOM 701 N N . VAL A 1 90 ? -2.870 -4.851 7.316 1.00 89.94 90 VAL A N 1
ATOM 702 C CA . VAL A 1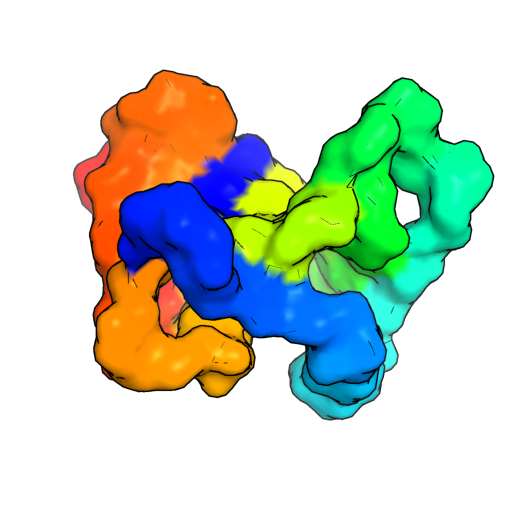 90 ? -3.362 -3.980 8.374 1.00 89.94 90 VAL A CA 1
ATOM 703 C C . VAL A 1 90 ? -4.477 -4.702 9.136 1.00 89.94 90 VAL A C 1
ATOM 705 O O . VAL A 1 90 ? -5.378 -5.254 8.505 1.00 89.94 90 VAL A O 1
ATOM 708 N N . PRO A 1 91 ? -4.469 -4.707 10.481 1.00 90.00 91 PRO A N 1
ATOM 709 C CA . PRO A 1 91 ? -5.556 -5.287 11.264 1.00 90.00 91 PRO A CA 1
ATOM 710 C C . PRO A 1 91 ? -6.923 -4.668 10.935 1.00 90.00 91 PRO A C 1
ATOM 712 O O . PRO A 1 91 ? -7.026 -3.481 10.630 1.00 90.00 91 PRO A O 1
ATOM 715 N N . ASP A 1 92 ? -7.993 -5.451 11.058 1.00 89.62 92 ASP A N 1
ATOM 716 C CA . ASP A 1 92 ? -9.356 -5.028 10.697 1.00 89.62 92 ASP A CA 1
ATOM 717 C C . ASP A 1 92 ? -9.842 -3.790 11.465 1.00 89.62 92 ASP A C 1
ATOM 719 O O . ASP A 1 92 ? -10.570 -2.975 10.913 1.00 89.62 92 ASP A O 1
ATOM 723 N N . GLY A 1 93 ? -9.396 -3.612 12.713 1.00 86.69 93 GLY A N 1
ATOM 724 C CA . GLY A 1 93 ? -9.769 -2.473 13.561 1.00 86.69 93 GLY A CA 1
ATOM 725 C C . GLY A 1 93 ? -9.042 -1.158 13.261 1.00 86.69 93 GLY A C 1
ATOM 726 O O . GLY A 1 93 ? -9.237 -0.197 14.000 1.00 86.69 93 GLY A O 1
ATOM 727 N N . ILE A 1 94 ? -8.179 -1.114 12.243 1.00 88.81 94 ILE A N 1
ATOM 728 C CA . ILE A 1 94 ? -7.480 0.102 11.818 1.00 88.81 94 ILE A CA 1
ATOM 729 C C . ILE A 1 94 ? -8.102 0.600 10.514 1.00 88.81 94 ILE A C 1
ATOM 731 O O . ILE A 1 94 ? -8.123 -0.118 9.511 1.00 88.81 94 ILE A O 1
ATOM 735 N N . THR A 1 95 ? -8.577 1.843 10.534 1.00 90.62 95 THR A N 1
ATOM 736 C CA . THR A 1 95 ? -9.112 2.522 9.354 1.00 90.62 95 THR A CA 1
ATOM 737 C C . THR A 1 95 ? -7.982 2.841 8.380 1.00 90.62 95 THR A C 1
ATOM 739 O O . THR A 1 95 ? -6.991 3.479 8.745 1.00 90.62 95 THR A O 1
ATOM 742 N N . VAL A 1 96 ? -8.140 2.399 7.132 1.00 92.00 96 VAL A N 1
ATOM 743 C CA . VAL A 1 96 ? -7.211 2.677 6.032 1.00 92.00 96 VAL A CA 1
ATOM 744 C C . VAL A 1 96 ? -7.906 3.594 5.040 1.00 92.00 96 VAL A C 1
ATOM 746 O O . VAL A 1 96 ? -8.984 3.269 4.548 1.00 92.00 96 VAL A O 1
ATOM 749 N N . ARG A 1 97 ? -7.280 4.729 4.750 1.00 92.81 97 ARG A N 1
ATOM 750 C CA . ARG A 1 97 ? -7.737 5.723 3.784 1.00 92.81 97 ARG A CA 1
ATOM 751 C C . ARG A 1 97 ? -6.992 5.570 2.472 1.00 92.81 97 ARG A C 1
ATOM 753 O O . ARG A 1 97 ? -5.817 5.204 2.470 1.00 92.81 97 ARG A O 1
ATOM 760 N N . PHE A 1 98 ? -7.679 5.864 1.380 1.00 93.25 98 PHE A N 1
ATOM 761 C CA . PHE A 1 98 ? -7.147 5.903 0.030 1.00 93.25 98 PHE A CA 1
ATOM 762 C C . PHE A 1 98 ? -7.559 7.214 -0.629 1.00 93.25 98 PHE A C 1
ATOM 764 O O . PHE A 1 98 ? -8.742 7.544 -0.681 1.00 93.25 98 PHE A O 1
ATOM 771 N N . SER A 1 99 ? -6.564 7.963 -1.089 1.00 91.62 99 SER A N 1
ATOM 772 C CA . SER A 1 99 ? -6.707 9.338 -1.563 1.00 91.62 99 SER A CA 1
ATOM 773 C C . SER A 1 99 ? -5.789 9.578 -2.753 1.00 91.62 99 SER A C 1
ATOM 775 O O . SER A 1 99 ? -4.781 8.889 -2.907 1.00 91.62 99 SER A O 1
ATOM 777 N N . ASP A 1 100 ? -6.067 10.586 -3.570 1.00 89.81 100 ASP A N 1
ATOM 778 C CA . ASP A 1 100 ? -5.033 11.177 -4.421 1.00 89.81 100 ASP A CA 1
ATOM 779 C C . ASP A 1 100 ? -4.152 12.147 -3.619 1.00 89.81 100 ASP A C 1
ATOM 781 O O . ASP A 1 100 ? -4.428 12.489 -2.468 1.00 89.81 100 ASP A O 1
ATOM 785 N N . GLU A 1 101 ? -3.070 12.610 -4.241 1.00 82.94 101 GLU A N 1
ATOM 786 C CA . GLU A 1 101 ? -2.157 13.597 -3.651 1.00 82.94 101 GLU A CA 1
ATOM 787 C C . GLU A 1 101 ? -2.827 14.955 -3.360 1.00 82.94 101 GLU A C 1
ATOM 789 O O . GLU A 1 101 ? -2.381 15.687 -2.474 1.00 82.94 101 GLU A O 1
ATOM 794 N N . MET A 1 102 ? -3.900 15.292 -4.083 1.00 84.44 102 MET A N 1
ATOM 795 C CA . MET A 1 102 ? -4.629 16.555 -3.927 1.00 84.44 102 MET A CA 1
ATOM 796 C C . MET A 1 102 ? -5.773 16.481 -2.907 1.00 84.44 102 MET A C 1
ATOM 798 O O . MET A 1 102 ? -6.392 17.513 -2.642 1.00 84.44 102 MET A O 1
ATOM 802 N N . TYR A 1 103 ? -6.044 15.303 -2.335 1.00 80.44 103 TYR A N 1
ATOM 803 C CA . TYR A 1 103 ? -7.214 15.023 -1.495 1.00 80.44 103 TYR A CA 1
ATOM 804 C C . TYR A 1 103 ? -8.539 15.423 -2.166 1.00 80.44 103 TYR A C 1
ATOM 806 O O . TYR A 1 103 ? -9.474 15.890 -1.513 1.00 80.44 103 TYR A O 1
ATOM 814 N N . SER A 1 104 ? -8.607 15.284 -3.493 1.00 81.38 104 SER A N 1
ATOM 815 C CA . SER A 1 104 ? -9.833 15.486 -4.266 1.00 81.38 104 SER A CA 1
ATOM 816 C C . SER A 1 104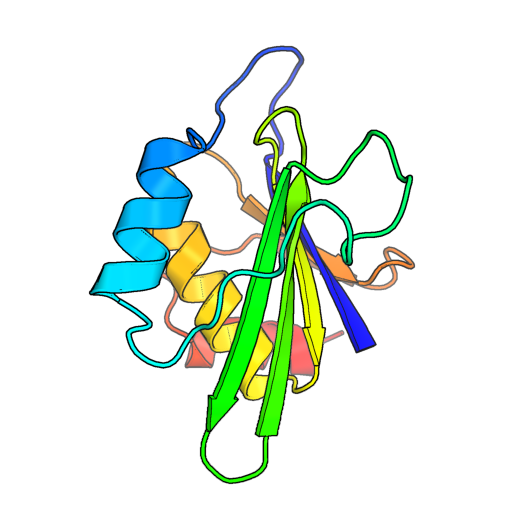 ? -10.804 14.316 -4.096 1.00 81.38 104 SER A C 1
ATOM 818 O O . SER A 1 104 ? -12.018 14.518 -4.148 1.00 81.38 104 SER A O 1
ATOM 820 N N . PHE A 1 105 ? -10.280 13.134 -3.763 1.00 83.50 105 PHE A N 1
ATOM 821 C CA . PHE A 1 105 ? -11.041 12.033 -3.192 1.00 83.50 105 PHE A CA 1
ATOM 822 C C . PHE A 1 105 ? -10.332 11.486 -1.963 1.00 83.50 105 PHE A C 1
ATOM 824 O O . PHE A 1 105 ? -9.109 11.489 -1.893 1.00 83.50 105 PHE A O 1
ATOM 831 N N . ASP A 1 106 ? -11.112 10.999 -1.004 1.00 88.56 106 ASP A N 1
ATOM 832 C CA . ASP A 1 106 ? -10.601 10.365 0.203 1.00 88.56 106 ASP A CA 1
ATOM 833 C C . ASP A 1 106 ? -11.651 9.372 0.712 1.00 88.56 106 ASP A C 1
ATOM 835 O O . ASP A 1 106 ? -12.739 9.746 1.169 1.00 88.56 106 ASP A O 1
ATOM 839 N N . VAL A 1 107 ? -11.347 8.087 0.582 1.00 91.31 107 VAL A N 1
ATOM 840 C CA . VAL A 1 107 ? -12.280 6.987 0.846 1.00 91.31 107 VAL A CA 1
ATOM 841 C C . VAL A 1 107 ? -11.657 5.966 1.783 1.00 91.31 107 VAL A C 1
ATOM 843 O O . VAL A 1 107 ? -10.444 5.787 1.828 1.00 91.31 107 VAL A O 1
ATOM 846 N N . GLU A 1 108 ? -12.495 5.270 2.542 1.00 93.06 108 GLU A N 1
ATOM 847 C CA . GLU A 1 108 ? -12.042 4.142 3.348 1.00 93.06 108 GLU A CA 1
ATOM 848 C C . GLU A 1 108 ? -11.889 2.898 2.468 1.00 93.06 108 GLU A C 1
ATOM 850 O O . GLU A 1 108 ? -12.744 2.623 1.627 1.00 93.06 108 GLU A O 1
ATOM 855 N N . VAL A 1 109 ? -10.822 2.128 2.692 1.00 93.00 109 VAL A N 1
ATOM 856 C CA . VAL A 1 109 ? -10.636 0.794 2.110 1.00 93.00 109 VAL A CA 1
ATOM 857 C C . VAL A 1 109 ? -11.078 -0.255 3.141 1.00 93.00 109 VAL A C 1
ATOM 859 O O . VAL A 1 109 ? -10.368 -0.466 4.136 1.00 93.00 109 VAL A O 1
ATOM 862 N N . PRO A 1 110 ? -12.223 -0.935 2.932 1.00 92.12 110 PRO A N 1
ATOM 863 C CA . PRO A 1 110 ? -12.736 -1.913 3.886 1.00 92.12 110 PRO A CA 1
ATOM 864 C C . PRO A 1 110 ? -11.761 -3.068 4.135 1.00 92.12 110 PRO A C 1
ATOM 866 O O . PRO A 1 110 ? -10.999 -3.476 3.255 1.00 92.12 110 PRO A O 1
ATOM 869 N N . ALA A 1 111 ? -11.807 -3.644 5.338 1.00 91.88 111 ALA A N 1
ATOM 870 C CA . ALA A 1 111 ? -11.088 -4.880 5.634 1.00 91.88 111 ALA A CA 1
ATOM 871 C C . ALA A 1 111 ? -11.509 -5.994 4.662 1.00 91.88 111 ALA A C 1
ATOM 873 O O . ALA A 1 111 ? -12.698 -6.244 4.474 1.00 91.88 111 ALA A O 1
ATOM 874 N N . GLY A 1 112 ? -10.531 -6.658 4.042 1.00 92.06 112 GLY A N 1
ATOM 875 C CA . GLY A 1 112 ? -10.790 -7.724 3.071 1.00 92.06 112 GLY A CA 1
ATOM 876 C C . GLY A 1 112 ? -11.326 -7.256 1.714 1.00 92.06 112 GLY A C 1
ATOM 877 O O . GLY A 1 112 ? -11.727 -8.112 0.928 1.00 92.06 112 GLY A O 1
ATOM 878 N N . ALA A 1 113 ? -11.316 -5.948 1.424 1.00 94.06 113 ALA A N 1
ATOM 879 C CA . ALA A 1 113 ? -11.707 -5.424 0.119 1.00 94.06 113 ALA A CA 1
ATOM 880 C C . ALA A 1 113 ? -10.890 -6.069 -1.011 1.00 94.06 113 ALA A C 1
ATOM 882 O O . ALA A 1 113 ? -9.661 -6.170 -0.951 1.00 94.06 113 ALA A O 1
ATOM 883 N N . SER A 1 114 ? -11.590 -6.500 -2.053 1.00 95.56 114 SER A N 1
ATOM 884 C CA . SER A 1 114 ? -10.997 -7.027 -3.274 1.00 95.56 114 SER A CA 1
ATOM 885 C C . SER A 1 114 ? -10.440 -5.901 -4.154 1.00 95.56 114 SER A C 1
ATOM 887 O O . SER A 1 114 ? -10.907 -4.763 -4.083 1.00 95.56 114 SER A O 1
ATOM 889 N N . PRO A 1 115 ? -9.493 -6.197 -5.063 1.00 94.31 115 PRO A N 1
ATOM 890 C CA . PRO A 1 115 ? -9.014 -5.207 -6.025 1.00 94.31 115 PRO A CA 1
ATOM 891 C C . PRO A 1 115 ? -10.127 -4.578 -6.871 1.00 94.31 115 PRO A C 1
ATOM 893 O O . PRO A 1 115 ? -10.046 -3.401 -7.197 1.00 94.31 115 PRO A O 1
ATOM 896 N N . GLY A 1 116 ? -11.170 -5.348 -7.207 1.00 93.94 116 GLY A N 1
ATOM 897 C CA . GLY A 1 116 ? -12.312 -4.852 -7.978 1.00 93.94 116 GLY A CA 1
ATOM 898 C C . GLY A 1 116 ? -13.114 -3.799 -7.216 1.00 93.94 116 GLY A C 1
ATOM 899 O O . GLY A 1 116 ? -13.401 -2.745 -7.773 1.00 93.94 116 GLY A O 1
ATOM 900 N N . GLU A 1 117 ? -13.396 -4.045 -5.934 1.00 93.19 117 GLU A N 1
ATOM 901 C CA . GLU A 1 117 ? -14.067 -3.068 -5.065 1.00 93.19 117 GLU A CA 1
ATOM 902 C C . GLU A 1 117 ? -13.223 -1.799 -4.906 1.00 93.19 117 GLU A C 1
ATOM 904 O O . GLU A 1 117 ? -13.753 -0.696 -4.990 1.00 93.19 117 GLU A O 1
ATOM 909 N N . VAL A 1 118 ? -11.899 -1.925 -4.751 1.00 92.81 118 VAL A N 1
ATOM 910 C CA . VAL A 1 118 ? -11.017 -0.748 -4.662 1.00 92.81 118 VAL A CA 1
ATOM 911 C C . VAL A 1 118 ? -10.942 0.018 -5.988 1.00 92.81 118 VAL A C 1
ATOM 913 O O . VAL A 1 118 ? -10.925 1.247 -5.985 1.00 92.81 118 VAL A O 1
ATOM 916 N N . ALA A 1 119 ? -10.949 -0.676 -7.126 1.00 92.44 119 ALA A N 1
ATOM 917 C CA . ALA A 1 119 ? -10.974 -0.037 -8.440 1.00 92.44 119 ALA A CA 1
ATOM 918 C C . ALA A 1 119 ? -12.286 0.723 -8.692 1.00 92.44 119 ALA A C 1
ATOM 920 O O . ALA A 1 119 ? -12.286 1.748 -9.368 1.00 92.44 119 ALA A O 1
ATOM 921 N N . GLU A 1 120 ? -13.414 0.257 -8.147 1.00 91.50 120 GLU A N 1
ATOM 922 C CA . GLU A 1 120 ? -14.675 1.003 -8.207 1.00 91.50 120 GLU A CA 1
ATOM 923 C C . GLU A 1 120 ? -14.592 2.331 -7.449 1.00 91.50 120 GLU A C 1
ATOM 925 O O . GLU A 1 120 ? -15.116 3.328 -7.944 1.00 91.50 120 GLU A O 1
ATOM 930 N N . LEU A 1 121 ? -13.865 2.384 -6.327 1.00 86.81 121 LEU A N 1
ATOM 931 C CA . LEU A 1 121 ? -13.654 3.630 -5.585 1.00 86.81 121 LEU A CA 1
ATOM 932 C C . LEU A 1 121 ? -12.956 4.701 -6.443 1.00 86.81 121 LEU A C 1
ATOM 934 O O . LEU A 1 121 ? -13.401 5.848 -6.453 1.00 86.81 121 LEU A O 1
ATOM 938 N N . LEU A 1 122 ? -11.943 4.313 -7.232 1.00 82.31 122 LEU A N 1
ATOM 939 C CA . LEU A 1 122 ? -11.229 5.201 -8.171 1.00 82.31 122 LEU A CA 1
ATOM 940 C C . LEU A 1 122 ? -12.101 5.723 -9.317 1.00 82.31 122 LEU A C 1
ATOM 942 O O . LEU A 1 122 ? -11.810 6.754 -9.912 1.00 82.31 122 LEU A O 1
ATOM 946 N N . ARG A 1 123 ? -13.166 5.002 -9.675 1.00 80.12 123 ARG A N 1
ATOM 947 C CA . ARG A 1 123 ? -14.085 5.420 -10.747 1.00 80.12 123 ARG A CA 1
ATOM 948 C C . ARG A 1 123 ? -15.171 6.369 -10.251 1.00 80.12 123 ARG A C 1
ATOM 950 O O . ARG A 1 123 ? -15.871 6.964 -11.068 1.00 80.12 123 ARG A O 1
ATOM 957 N N . THR A 1 124 ? -15.351 6.457 -8.935 1.00 68.75 124 THR A N 1
ATOM 958 C CA . THR A 1 124 ? -16.352 7.320 -8.292 1.00 68.75 124 THR A CA 1
ATOM 959 C C . THR A 1 124 ? -15.800 8.666 -7.822 1.00 68.75 124 THR A C 1
ATOM 961 O O . THR A 1 124 ? -16.595 9.517 -7.418 1.00 68.75 124 THR A O 1
ATOM 964 N N . SER A 1 125 ? -14.477 8.849 -7.883 1.00 58.31 125 SER A N 1
ATOM 965 C CA . SER A 1 125 ? -13.753 10.096 -7.602 1.00 58.31 125 SER A CA 1
ATOM 966 C C . SER A 1 125 ? -13.715 11.063 -8.780 1.00 58.31 125 SER A C 1
ATOM 968 O O . SER A 1 125 ? -13.543 10.583 -9.923 1.00 58.31 125 SER A O 1
#

Organism: NCBI:txid512350

Sequence (125 aa):
MRYLIFFETPDGGWRVPRQTLMTRLSTDWPGATLVPAAEMGVTRQRDVGWTYAEDGADIEGWSATDGSGISLEGDDDLTARFAAWYRSLVPDGITVRFSDEMYSFDVEVPAGASPGEVAELLRTS

Foldseek 3Di:
DKKKKFWPDDPPDDFQDPVNVVVLCCVVPVQKDWDDPVRVDPDQFFDTWIKHDDPHWIKIKTAGPRRGTMMMDTDLLVVLQVNLSVLQSDDQPIWMWMAGPVNPDIDTDHRNDDSVNSSVSVVVD